Protein 6CKA (pdb70)

Foldseek 3Di:
DADVVLVVCVVVPQDDDFKFKFWDDPNATDDTAGPPRDDDPVTDIDIGTSVVNCRNCVPDDDDDDD/DADVVLVVCVVVPQQDDQKWKFWDDPNHTDDTAGPPGDDDPPTDIDIGGSVVVCVRCVVPDDDDDD

Structure (mmCIF, N/CA/C/O backbone):
data_6CKA
#
_entry.id   6CKA
#
_cell.length_a   26.689
_cell.length_b   56.816
_cell.length_c   88.372
_cell.angle_alpha   90.00
_cell.angle_beta   90.00
_cell.angle_gamma   90.00
#
_symmetry.space_group_name_H-M   'P 2 21 21'
#
loop_
_entity.id
_entity.type
_entity.pdbx_description
1 polymer 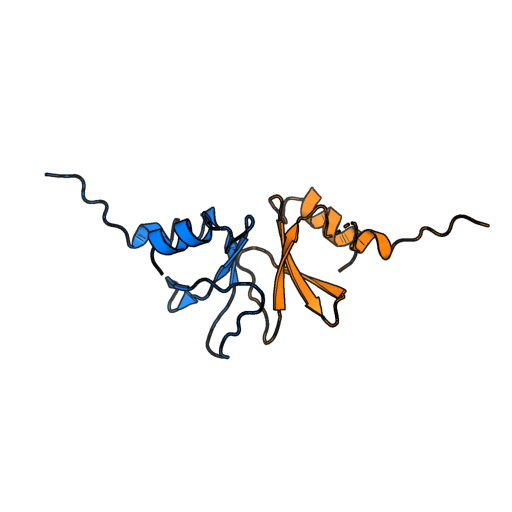Paratox
2 water water
#
loop_
_atom_site.group_PDB
_atom_site.id
_atom_site.type_symbol
_atom_site.label_atom_id
_atom_site.label_alt_id
_atom_site.label_comp_id
_atom_site.label_asym_id
_atom_site.label_entity_id
_atom_site.label_seq_id
_atom_site.pdbx_PDB_ins_code
_atom_site.Cartn_x
_atom_site.Cartn_y
_atom_site.Cartn_z
_atom_site.occupancy
_atom_site.B_iso_or_equiv
_atom_site.auth_seq_id
_atom_site.auth_comp_id
_atom_site.auth_asym_id
_atom_site.auth_atom_id
_atom_site.pdbx_PDB_model_num
ATOM 20 N N . LEU A 1 2 ? 5.344 5.618 11.771 1.00 20.4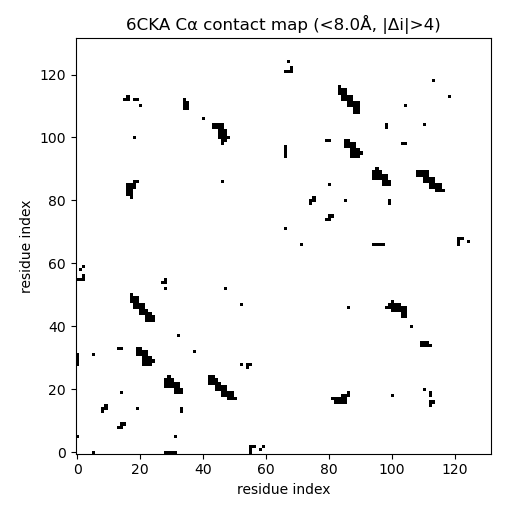7 2 LEU A N 1
ATOM 21 C CA . LEU A 1 2 ? 4.472 6.764 11.986 1.00 17.22 2 LEU A CA 1
ATOM 22 C C . LEU A 1 2 ? 4.785 7.855 10.975 1.00 16.29 2 LEU A C 1
ATOM 23 O O . LEU A 1 2 ? 5.952 8.082 10.644 1.00 19.93 2 LEU A O 1
ATOM 39 N N . TYR A 1 3 ? 3.739 8.511 10.457 1.00 13.77 3 TYR A N 1
ATOM 40 C CA . TYR A 1 3 ? 3.919 9.646 9.552 1.00 14.53 3 TYR A CA 1
ATOM 41 C C . TYR A 1 3 ? 3.410 10.943 10.186 1.00 10.53 3 TYR A C 1
ATOM 42 O O . TYR A 1 3 ? 2.642 10.945 11.150 1.00 12.51 3 TYR A O 1
ATOM 60 N N . ILE A 1 4 ? 3.865 12.055 9.596 1.00 13.68 4 ILE A N 1
ATOM 61 C CA . ILE A 1 4 ? 3.662 13.360 10.204 1.00 10.60 4 ILE A CA 1
ATOM 62 C C . ILE A 1 4 ? 2.184 13.722 10.271 1.00 15.20 4 ILE A C 1
ATOM 63 O O . ILE A 1 4 ? 1.747 14.379 11.216 1.00 16.40 4 ILE A O 1
ATOM 79 N N . ASP A 1 5 ? 1.393 13.334 9.275 1.00 18.37 5 ASP A N 1
ATOM 80 C CA . ASP A 1 5 ? -0.019 13.727 9.285 1.00 17.07 5 ASP A CA 1
ATOM 81 C C . ASP A 1 5 ? -0.736 13.211 10.520 1.00 17.41 5 ASP A C 1
ATOM 82 O O . ASP A 1 5 ? -1.489 13.947 11.162 1.00 14.70 5 ASP A O 1
ATOM 91 N N . GLU A 1 6 ? -0.516 11.947 10.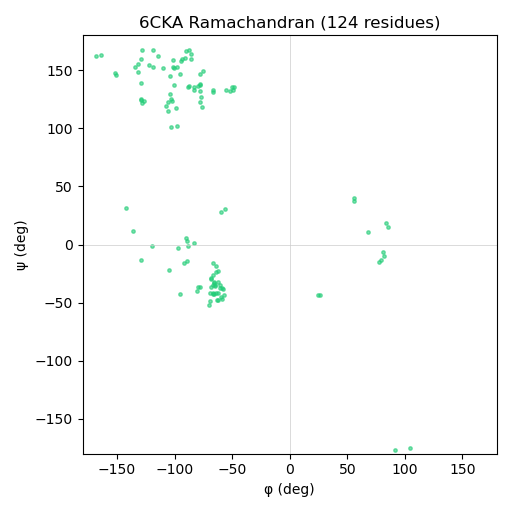870 1.00 13.28 6 GLU A N 1
ATOM 92 C CA . GLU A 1 6 ? -1.201 11.398 12.032 1.00 11.59 6 GLU A CA 1
ATOM 93 C C . GLU A 1 6 ? -0.720 12.067 13.306 1.00 14.41 6 GLU A C 1
ATOM 94 O O . GLU A 1 6 ? -1.500 12.344 14.223 1.00 13.05 6 GLU A O 1
ATOM 106 N N . PHE A 1 7 ? 0.579 12.292 13.403 1.00 11.23 7 PHE A N 1
ATOM 107 C CA . PHE A 1 7 ? 1.117 12.910 14.594 1.00 11.34 7 PHE A CA 1
ATOM 108 C C . PHE A 1 7 ? 0.555 14.321 14.785 1.00 12.15 7 PHE A C 1
ATOM 109 O O . PHE A 1 7 ? 0.133 14.696 15.889 1.00 11.40 7 PHE A O 1
ATOM 126 N N . LYS A 1 8 ? 0.570 15.129 13.722 1.00 11.09 8 LYS A N 1
ATOM 127 C CA . LYS A 1 8 ? 0.039 16.488 13.824 1.00 13.40 8 LYS A CA 1
ATOM 128 C C . LYS A 1 8 ? -1.433 16.463 14.202 1.00 13.10 8 LYS A C 1
ATOM 129 O O . LYS A 1 8 ? -1.898 17.319 14.969 1.00 14.04 8 LYS A O 1
ATOM 148 N N . GLU A 1 9 ? -2.189 15.500 13.677 1.00 13.50 9 GLU A N 1
ATOM 149 C CA . GLU A 1 9 ? -3.612 15.447 13.997 1.00 16.37 9 GLU A CA 1
ATOM 150 C C . GLU A 1 9 ? -3.834 15.077 15.458 1.00 15.11 9 GLU A C 1
ATOM 151 O O . GLU A 1 9 ? -4.763 15.583 16.102 1.00 14.87 9 GLU A O 1
ATOM 163 N N . ALA A 1 10 ? -3.004 14.191 16.001 1.00 10.98 10 ALA A N 1
ATOM 164 C CA . ALA A 1 10 ? -3.118 13.820 17.417 1.00 13.92 10 ALA A CA 1
ATOM 165 C C . ALA A 1 10 ? -2.806 14.992 18.342 1.00 12.92 10 ALA A C 1
ATOM 166 O O . ALA A 1 10 ? -3.367 15.081 19.445 1.00 12.67 10 ALA A O 1
ATOM 173 N N . ILE A 1 11 ? -1.899 15.878 17.926 1.00 11.66 11 ILE A N 1
ATOM 174 C CA . ILE A 1 11 ? -1.671 17.126 18.648 1.00 12.05 11 ILE A CA 1
ATOM 175 C C . ILE A 1 11 ? -2.879 18.051 18.506 1.00 13.17 11 ILE A C 1
ATOM 176 O O . ILE A 1 11 ? -3.389 18.586 19.498 1.00 12.55 11 ILE A O 1
ATOM 192 N N . ASP A 1 12 ? -3.366 18.243 17.269 1.00 13.12 12 ASP A N 1
ATOM 193 C CA A ASP A 1 12 ? -4.458 19.184 17.049 0.46 14.32 12 ASP A CA 1
ATOM 194 C CA B ASP A 1 12 ? -4.457 19.188 17.049 0.54 14.40 12 ASP A CA 1
ATOM 195 C C . ASP A 1 12 ? -5.709 18.768 17.807 1.00 13.92 12 ASP A C 1
ATOM 196 O O . ASP A 1 12 ? -6.439 19.617 18.318 1.00 15.71 12 ASP A O 1
ATOM 211 N N . LYS A 1 13 ? -5.978 17.468 17.897 1.00 13.14 13 LYS A N 1
ATOM 212 C CA . LYS A 1 13 ? -7.208 17.003 18.543 1.00 13.73 13 LYS A CA 1
ATOM 213 C C . LYS A 1 13 ? -7.023 16.753 20.037 1.00 12.44 13 LYS A C 1
ATOM 214 O O . LYS A 1 13 ? -7.958 16.294 20.703 1.00 14.77 13 LYS A O 1
ATOM 233 N N . GLY A 1 14 ? -5.858 17.083 20.577 1.00 12.70 14 GLY A N 1
ATOM 234 C CA . GLY A 1 14 ? -5.674 17.072 22.011 1.00 18.88 14 GLY A CA 1
ATOM 235 C C . GLY A 1 14 ? -5.337 15.732 22.607 1.00 14.70 14 GLY A C 1
ATOM 236 O O . GLY A 1 14 ? -5.531 15.550 23.811 1.00 18.93 14 GLY A O 1
ATOM 240 N N . TYR A 1 15 ? -4.869 14.768 21.810 1.00 12.88 15 TYR A N 1
ATOM 241 C CA . TYR A 1 15 ? -4.426 13.500 22.398 1.00 13.13 15 TYR A CA 1
ATOM 242 C C . TYR A 1 15 ? -3.018 13.618 22.974 1.00 13.10 15 TYR A C 1
ATOM 243 O O . TYR A 1 15 ? -2.725 13.059 24.042 1.00 14.28 15 TYR A O 1
ATOM 261 N N . ILE A 1 16 ? -2.158 14.336 22.256 1.00 12.04 16 ILE A N 1
ATOM 262 C CA . ILE A 1 16 ? -0.783 14.607 22.624 1.00 13.70 16 ILE A CA 1
ATOM 263 C C . ILE A 1 16 ? -0.773 16.039 23.139 1.00 15.84 16 ILE A C 1
ATOM 264 O O . ILE A 1 16 ? -0.767 16.995 22.345 1.00 17.53 16 ILE A O 1
ATOM 280 N N . LEU A 1 17 ? -0.765 16.184 24.457 1.00 15.92 17 LEU A N 1
ATOM 281 C CA . LEU A 1 17 ? -0.796 17.471 25.122 1.00 18.87 17 LEU A CA 1
ATOM 282 C C . LEU A 1 17 ? 0.620 17.798 25.563 1.00 20.63 17 LEU A C 1
ATOM 283 O O . LEU A 1 17 ? 1.380 16.904 25.938 1.00 30.10 17 LEU A O 1
ATOM 299 N N . GLY A 1 18 ? 1.034 19.026 25.378 1.00 29.59 18 GLY A N 1
ATOM 300 C CA . GLY A 1 18 ? 2.309 19.395 25.963 1.00 28.23 18 GLY A CA 1
ATOM 301 C C . GLY A 1 18 ? 3.495 19.199 25.042 1.00 19.67 18 GLY A C 1
ATOM 302 O O . GLY A 1 18 ? 3.390 18.795 23.880 1.00 22.40 18 GLY A O 1
ATOM 306 N N . ASP A 1 19 ? 4.666 19.475 25.621 1.00 16.96 19 ASP A N 1
ATOM 307 C CA . ASP A 1 19 ? 5.890 19.637 24.850 1.00 15.89 19 ASP A CA 1
ATOM 308 C C . ASP A 1 19 ? 6.696 18.365 24.685 1.00 14.70 19 ASP A C 1
ATOM 309 O O . ASP A 1 19 ? 7.563 18.325 23.801 1.00 15.49 19 ASP A O 1
ATOM 318 N N . THR A 1 20 ? 6.433 17.328 25.480 1.00 12.46 20 THR A N 1
ATOM 319 C CA . THR A 1 20 ? 7.120 16.059 25.313 1.00 10.55 20 THR A CA 1
ATOM 320 C C . THR A 1 20 ? 6.064 14.948 25.250 1.00 12.81 20 THR A C 1
ATOM 321 O O . THR A 1 20 ? 4.916 15.102 25.711 1.00 13.12 20 THR A O 1
ATOM 332 N N . VAL A 1 21 ? 6.465 13.812 24.686 1.00 10.33 21 VAL A N 1
ATOM 333 C CA . VAL A 1 21 ? 5.566 12.709 24.367 1.00 11.04 21 VAL A CA 1
ATOM 334 C C . VAL A 1 21 ? 6.364 11.413 24.427 1.00 10.69 21 VAL A C 1
ATOM 335 O O . VAL A 1 21 ? 7.558 11.386 24.103 1.00 10.49 21 VAL A O 1
ATOM 348 N N . ALA A 1 22 ? 5.695 10.320 24.833 1.00 9.70 22 ALA A N 1
ATOM 349 C CA . ALA A 1 22 ? 6.303 8.988 24.775 1.00 8.51 22 ALA A CA 1
ATOM 350 C C . ALA A 1 22 ? 6.237 8.417 23.360 1.00 10.76 22 ALA A C 1
ATOM 351 O O . ALA A 1 22 ? 5.225 8.555 22.649 1.00 11.50 22 ALA A O 1
ATOM 358 N N . ILE A 1 23 ? 7.351 7.819 22.944 1.00 10.36 23 ILE A N 1
ATOM 359 C CA . ILE A 1 23 ? 7.574 7.329 21.590 1.00 11.75 23 ILE A CA 1
ATOM 360 C C . ILE A 1 23 ? 8.150 5.922 21.646 1.00 12.29 23 ILE A C 1
ATOM 361 O O . ILE A 1 23 ? 8.953 5.603 22.517 1.00 12.61 23 ILE A O 1
ATOM 377 N N A VAL A 1 24 ? 7.786 5.079 20.679 0.52 10.18 24 VAL A N 1
ATOM 378 N N B VAL A 1 24 ? 7.798 5.104 20.660 0.48 11.28 24 VAL A N 1
ATOM 379 C CA A VAL A 1 24 ? 8.489 3.814 20.450 0.52 13.31 24 VAL A CA 1
ATOM 380 C CA B VAL A 1 24 ? 8.484 3.838 20.430 0.48 13.03 24 VAL A CA 1
ATOM 381 C C A VAL A 1 24 ? 9.246 3.886 19.131 0.52 11.97 24 VAL A C 1
ATOM 382 C C B VAL A 1 24 ? 9.259 3.923 19.125 0.48 11.93 24 VAL A C 1
ATOM 383 O O A VAL A 1 24 ? 8.670 4.236 18.091 0.52 13.11 24 VAL A O 1
ATOM 384 O O B VAL A 1 24 ? 8.710 4.328 18.090 0.48 13.83 24 VAL A O 1
ATOM 409 N N . ARG A 1 25 ? 10.533 3.530 19.176 1.00 13.12 25 ARG A N 1
ATOM 410 C CA . ARG A 1 25 ? 11.401 3.456 18.003 1.00 17.51 25 ARG A CA 1
ATOM 411 C C . ARG A 1 25 ? 11.779 2.012 17.714 1.00 20.23 25 ARG A C 1
ATOM 412 O O . ARG A 1 25 ? 11.940 1.195 18.630 1.00 18.78 25 ARG A O 1
ATOM 433 N N . LYS A 1 26 ? 11.940 1.714 16.422 1.00 18.08 26 LYS A N 1
ATOM 434 C CA . LYS A 1 26 ? 12.481 0.446 15.938 1.00 19.56 26 LYS A CA 1
ATOM 435 C C . LYS A 1 26 ? 13.577 0.799 14.952 1.00 24.17 26 LYS A C 1
ATOM 436 O O . LYS A 1 26 ? 13.319 1.546 14.004 1.00 25.33 26 LYS A O 1
ATOM 455 N N . ASN A 1 27 ? 14.791 0.291 15.177 1.00 23.69 27 ASN A N 1
ATOM 456 C CA 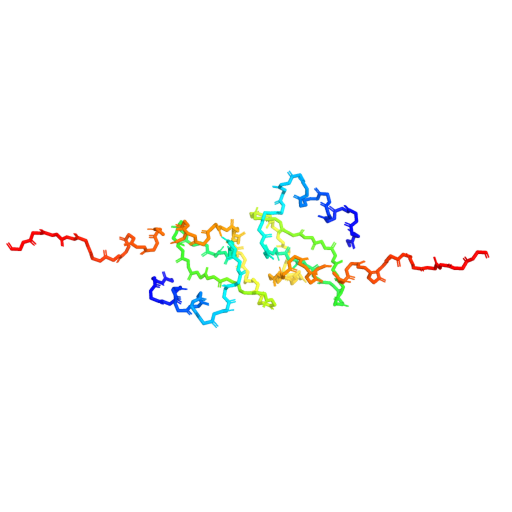. ASN A 1 27 ? 15.917 0.583 14.286 1.00 30.77 27 ASN A CA 1
ATOM 457 C C . ASN A 1 27 ? 16.125 2.096 14.150 1.00 32.04 27 ASN A C 1
ATOM 458 O O . ASN A 1 27 ? 16.464 2.606 13.080 1.00 33.85 27 ASN A O 1
ATOM 469 N N . GLY A 1 28 ? 15.930 2.821 15.255 1.00 36.07 28 GLY A N 1
ATOM 470 C CA . GLY A 1 28 ? 16.104 4.259 15.267 1.00 45.75 28 GLY A CA 1
ATOM 471 C C . GLY A 1 28 ? 14.953 5.060 14.696 1.00 40.06 28 GLY A C 1
ATOM 472 O O . GLY A 1 28 ? 14.901 6.278 14.920 1.00 44.56 28 GLY A O 1
ATOM 476 N N . LYS A 1 29 ? 14.017 4.425 13.989 1.00 25.00 29 LYS A N 1
ATOM 477 C CA . LYS A 1 29 ? 12.893 5.111 13.367 1.00 27.97 29 LYS A CA 1
ATOM 478 C C . LYS A 1 29 ? 11.659 5.072 14.264 1.00 20.34 29 LYS A C 1
ATOM 479 O O . LYS A 1 29 ? 11.421 4.100 14.987 1.00 19.59 29 LYS A O 1
ATOM 498 N N . ILE A 1 30 ? 10.854 6.129 14.203 1.00 15.14 30 ILE A N 1
ATOM 499 C CA . ILE A 1 30 ? 9.661 6.224 15.037 1.00 12.50 30 ILE A CA 1
ATOM 500 C C . ILE A 1 30 ? 8.543 5.361 14.465 1.00 15.94 30 ILE A C 1
ATOM 501 O O . ILE A 1 30 ? 8.112 5.561 13.321 1.00 17.69 30 ILE A O 1
ATOM 517 N N . PHE A 1 31 ? 8.034 4.430 15.264 1.00 13.47 31 PHE A N 1
ATOM 518 C CA . PHE A 1 31 ? 6.962 3.558 14.817 1.00 14.70 31 PHE A CA 1
ATOM 519 C C . PHE A 1 31 ? 5.596 3.900 15.403 1.00 14.79 31 PHE A C 1
ATOM 520 O O . PHE A 1 31 ? 4.581 3.546 14.791 1.00 16.52 31 PHE A O 1
ATOM 537 N N . ASP A 1 32 ? 5.535 4.598 16.533 1.00 12.38 32 ASP A N 1
ATOM 538 C CA . ASP A 1 32 ? 4.256 5.041 17.074 1.00 10.13 32 ASP A CA 1
ATOM 539 C C . ASP A 1 32 ? 4.555 6.036 18.173 1.00 10.21 32 ASP A C 1
ATOM 540 O O . ASP A 1 32 ? 5.667 6.071 18.733 1.00 11.94 32 ASP A O 1
ATOM 549 N N . TYR A 1 33 ? 3.534 6.811 18.517 1.00 10.60 33 TYR A N 1
ATOM 550 C CA . TYR A 1 33 ? 3.496 7.491 19.795 1.00 9.63 33 TYR A CA 1
ATOM 551 C C . TYR A 1 33 ? 2.717 6.610 20.768 1.00 9.85 33 TYR A C 1
ATOM 552 O O . TYR A 1 33 ? 1.980 5.707 20.373 1.00 11.50 33 TYR A O 1
ATOM 570 N N . VAL A 1 34 ? 2.964 6.831 22.050 1.00 10.45 34 VAL A N 1
ATOM 571 C CA . VAL A 1 34 ? 2.332 6.077 23.130 1.00 10.51 34 VAL A CA 1
ATOM 572 C C . VAL A 1 34 ? 1.717 7.086 24.081 1.00 9.44 34 VAL A C 1
ATOM 573 O O . VAL A 1 34 ? 2.413 7.976 24.576 1.00 12.46 34 VAL A O 1
ATOM 586 N N . LEU A 1 35 ? 0.404 6.959 24.326 1.00 10.38 35 LEU A N 1
ATOM 587 C CA . LEU A 1 35 ? -0.272 7.920 25.165 1.00 10.56 35 LEU A CA 1
ATOM 588 C C . LEU A 1 35 ? -0.242 7.457 26.609 1.00 11.79 35 LEU A C 1
ATOM 589 O O . LEU A 1 35 ? -0.010 6.267 26.885 1.00 12.19 35 LEU A O 1
ATOM 605 N N . PRO A 1 36 ? -0.449 8.368 27.550 1.00 11.39 36 PRO A N 1
ATOM 606 C CA . PRO A 1 36 ? -0.516 7.970 28.957 1.00 12.21 36 PRO A CA 1
ATOM 607 C C . PRO A 1 36 ? -1.469 6.797 29.159 1.00 14.48 36 PRO A C 1
ATOM 608 O O . PRO A 1 36 ? -2.590 6.767 28.620 1.00 15.52 36 PRO A O 1
ATOM 619 N N . HIS A 1 37 ? -0.994 5.809 29.918 1.00 14.72 37 HIS A N 1
ATOM 620 C CA . HIS A 1 37 ? -1.713 4.604 30.336 1.00 14.05 37 HIS A CA 1
ATOM 621 C C . HIS A 1 37 ? -1.748 3.526 29.255 1.00 17.58 37 HIS A C 1
ATOM 622 O O . HIS A 1 37 ? -2.240 2.425 29.533 1.00 17.00 37 HIS A O 1
ATOM 636 N N . GLU A 1 38 ? -1.268 3.789 28.038 1.00 12.51 38 GLU A N 1
ATOM 637 C CA . GLU A 1 38 ? -1.221 2.734 27.035 1.00 12.79 38 GLU A CA 1
ATOM 638 C C . GLU A 1 38 ? -0.067 1.782 27.337 1.00 17.83 38 GLU A C 1
ATOM 639 O O . GLU A 1 38 ? 0.961 2.162 27.909 1.00 15.90 38 GLU A O 1
ATOM 651 N N . LYS A 1 39 ? -0.249 0.527 26.960 1.00 17.40 39 LYS A N 1
ATOM 652 C CA . LYS A 1 39 ? 0.686 -0.525 27.328 1.00 20.19 39 LYS A CA 1
ATOM 653 C C . LYS A 1 39 ? 1.611 -0.852 26.167 1.00 16.16 39 LYS A C 1
ATOM 654 O O . LYS A 1 39 ? 1.271 -0.659 25.000 1.00 16.00 39 LYS A O 1
ATOM 673 N N . VAL A 1 40 ? 2.810 -1.329 26.513 1.00 16.55 40 VAL A N 1
ATOM 674 C CA . VAL A 1 40 ? 3.824 -1.758 25.559 1.00 16.68 40 VAL A CA 1
ATOM 675 C C . VAL A 1 40 ? 4.360 -3.125 25.972 1.00 16.55 40 VAL A C 1
ATOM 676 O O . VAL A 1 40 ? 4.327 -3.533 27.142 1.00 19.57 40 VAL A O 1
ATOM 689 N N . ARG A 1 41 ? 4.870 -3.830 24.975 1.00 14.85 41 ARG A N 1
ATOM 690 C CA . ARG A 1 41 ? 5.480 -5.136 25.158 1.00 16.55 41 ARG A CA 1
ATOM 691 C C . ARG A 1 41 ? 6.949 -4.970 25.530 1.00 15.27 41 ARG A C 1
ATOM 692 O O . ARG A 1 41 ? 7.530 -3.892 25.397 1.00 17.74 41 ARG A O 1
ATOM 713 N N . ASP A 1 42 ? 7.537 -6.059 26.048 1.00 16.45 42 ASP A N 1
ATOM 714 C CA . ASP A 1 42 ? 8.901 -6.027 26.590 1.00 17.58 42 ASP A CA 1
ATOM 715 C C . ASP A 1 42 ? 9.935 -5.618 25.543 1.00 17.82 42 ASP A C 1
ATOM 716 O O . ASP A 1 42 ? 10.934 -4.964 25.880 1.00 21.76 42 ASP A O 1
ATOM 725 N N . ASP A 1 43 ? 9.747 -6.007 24.284 1.00 19.88 43 ASP A N 1
ATOM 726 C CA . ASP A 1 43 ? 10.756 -5.695 23.276 1.00 19.30 43 ASP A CA 1
ATOM 727 C C . ASP A 1 43 ? 10.614 -4.292 22.711 1.00 21.44 43 ASP A C 1
ATOM 728 O O . ASP A 1 43 ? 11.431 -3.889 21.870 1.00 25.40 43 ASP A O 1
ATOM 737 N N . GLU A 1 44 ? 9.653 -3.524 23.196 1.00 17.25 44 GLU A N 1
ATOM 738 C CA . GLU A 1 44 ? 9.472 -2.148 22.786 1.00 17.45 44 GLU A CA 1
ATOM 739 C C . GLU A 1 44 ? 10.331 -1.263 23.673 1.00 23.05 44 GLU A C 1
ATOM 740 O O . GLU A 1 44 ? 10.420 -1.469 24.888 1.00 28.10 44 GLU A O 1
ATOM 752 N N . VAL A 1 45 ? 11.001 -0.313 23.059 1.00 17.87 45 VAL A N 1
ATOM 753 C CA . VAL A 1 45 ? 11.769 0.677 23.799 1.00 20.41 45 VAL A CA 1
ATOM 754 C C . VAL A 1 45 ? 10.999 1.990 23.750 1.00 16.29 45 VAL A C 1
ATOM 755 O O . VAL A 1 45 ? 10.861 2.607 22.681 1.00 15.28 45 VAL A O 1
ATOM 768 N N . VAL A 1 46 ? 10.540 2.446 24.909 1.00 17.01 46 VAL A N 1
ATOM 769 C CA . VAL A 1 46 ? 9.767 3.671 25.024 1.00 12.68 46 VAL A CA 1
ATOM 770 C C . VAL A 1 46 ? 10.672 4.755 25.564 1.00 11.94 46 VAL A C 1
ATOM 771 O O . VAL A 1 46 ? 11.328 4.558 26.599 1.00 12.03 46 VAL A O 1
ATOM 784 N N . THR A 1 47 ? 10.767 5.879 24.846 1.00 10.94 47 THR A N 1
ATOM 785 C CA . THR A 1 47 ? 11.501 7.059 25.302 1.00 10.87 47 THR A CA 1
ATOM 786 C C . THR A 1 47 ? 10.557 8.252 25.345 1.00 11.14 47 THR A C 1
ATOM 787 O O . THR A 1 47 ? 9.584 8.332 24.597 1.00 13.60 47 THR A O 1
ATOM 798 N N . VAL A 1 48 ? 10.865 9.215 26.181 1.00 10.65 48 VAL A N 1
ATOM 799 C CA . VAL A 1 48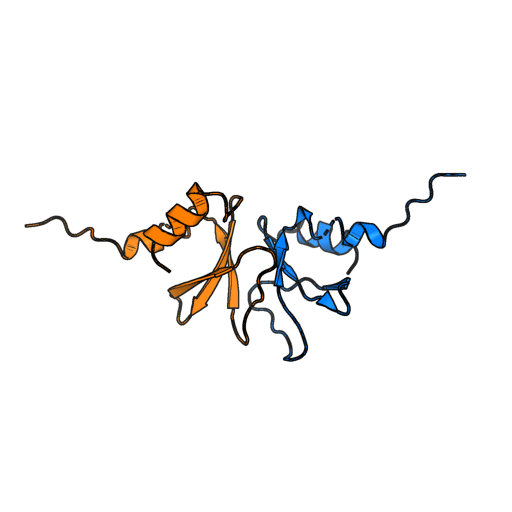 ? 10.198 10.508 26.130 1.00 9.99 48 VAL A CA 1
ATOM 800 C C . VAL A 1 48 ? 10.981 11.383 25.148 1.00 10.66 48 VAL A C 1
ATOM 801 O O . VAL A 1 48 ? 12.209 11.290 25.066 1.00 12.88 48 VAL A O 1
ATOM 814 N N . GLU A 1 49 ? 10.259 12.099 24.282 1.00 10.42 49 GLU A N 1
ATOM 815 C CA . GLU A 1 49 ? 10.863 12.926 23.244 1.00 11.01 49 GLU A CA 1
ATOM 816 C C . GLU A 1 49 ? 10.195 14.300 23.170 1.00 12.21 49 GLU A C 1
ATOM 817 O O . GLU A 1 49 ? 8.996 14.434 23.449 1.00 12.17 49 GLU A O 1
ATOM 829 N N . ARG A 1 50 ? 10.948 15.304 22.716 1.00 9.47 50 ARG A N 1
ATOM 830 C CA . ARG A 1 50 ? 10.372 16.602 22.376 1.00 9.29 50 ARG A CA 1
ATOM 831 C C . ARG A 1 50 ? 9.445 16.458 21.168 1.00 13.11 50 ARG A C 1
ATOM 832 O O . ARG A 1 50 ? 9.832 15.876 20.154 1.00 11.80 50 ARG A O 1
ATOM 853 N N . VAL A 1 51 ? 8.245 17.047 21.254 1.00 11.27 51 VAL A N 1
ATOM 854 C CA . VAL A 1 51 ? 7.300 17.003 20.136 1.00 12.92 51 VAL A CA 1
ATOM 855 C C . VAL A 1 51 ? 7.914 17.627 18.899 1.00 16.00 51 VAL A C 1
ATOM 856 O O . VAL A 1 51 ? 7.772 17.087 17.803 1.00 14.26 51 VAL A O 1
ATOM 869 N N . GLU A 1 52 ? 8.691 18.705 19.061 1.00 17.29 52 GLU A N 1
ATOM 870 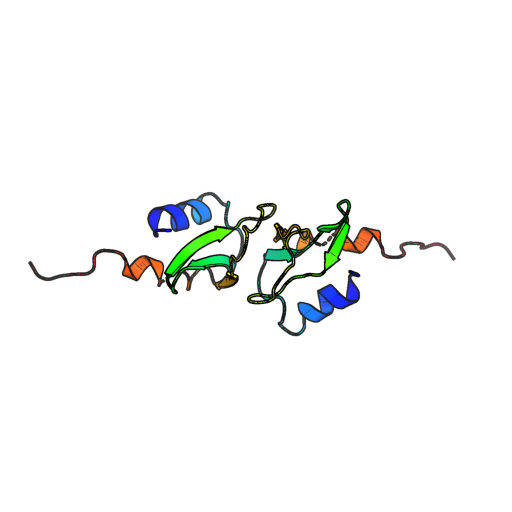C CA . GLU A 1 52 ? 9.327 19.329 17.900 1.00 17.35 52 GLU A CA 1
ATOM 871 C C . GLU A 1 52 ? 10.377 18.415 17.275 1.00 17.69 52 GLU A C 1
ATOM 872 O O . GLU A 1 52 ? 10.571 18.435 16.053 1.00 20.46 52 GLU A O 1
ATOM 884 N N . GLU A 1 53 ? 11.093 17.629 18.101 1.00 17.92 53 GLU A N 1
ATOM 885 C CA . GLU A 1 53 ? 12.104 16.730 17.543 1.00 14.84 53 GLU A CA 1
ATOM 886 C C . GLU A 1 53 ? 11.444 15.609 16.755 1.00 14.76 53 GLU A C 1
ATOM 887 O O . GLU A 1 53 ? 11.921 15.220 15.679 1.00 17.32 53 GLU A O 1
ATOM 899 N N . VAL A 1 54 ? 10.351 15.067 17.288 1.00 12.65 54 VAL A N 1
ATOM 900 C CA . VAL A 1 54 ? 9.591 14.063 16.551 1.00 13.50 54 VAL A CA 1
ATOM 901 C C . VAL A 1 54 ? 9.158 14.600 15.190 1.00 14.56 54 VAL A C 1
ATOM 902 O O . VAL A 1 54 ? 9.242 13.891 14.192 1.00 15.50 54 VAL A O 1
ATOM 949 N N . VAL A 1 56 ? 10.576 16.739 13.275 1.00 18.02 56 VAL A N 1
ATOM 950 C CA . VAL A 1 56 ? 11.714 16.757 12.353 1.00 18.14 56 VAL A CA 1
ATOM 951 C C . VAL A 1 56 ? 12.011 15.354 11.842 1.00 19.77 56 VAL A C 1
ATOM 952 O O . VAL A 1 56 ? 12.255 15.154 10.644 1.00 22.25 56 VAL A O 1
ATOM 966 N N . GLU A 1 57 ? 11.979 14.357 12.734 1.00 16.40 57 GLU A N 1
ATOM 967 C CA . GLU A 1 57 ? 12.257 12.983 12.334 1.00 18.47 57 GLU A CA 1
ATOM 968 C C . GLU A 1 57 ? 11.213 12.475 11.355 1.00 16.25 57 GLU A C 1
ATOM 969 O O . GLU A 1 57 ? 11.546 11.798 10.371 1.00 18.48 57 GLU A O 1
ATOM 981 N N . LEU A 1 58 ? 9.950 12.791 11.599 1.00 14.71 58 LEU A N 1
ATOM 982 C CA . LEU A 1 58 ? 8.902 12.351 10.682 1.00 12.90 58 LEU A CA 1
ATOM 983 C C . LEU A 1 58 ? 9.025 13.025 9.325 1.00 15.26 58 LEU A C 1
ATOM 984 O O . LEU A 1 58 ? 8.599 12.447 8.326 1.00 16.88 58 LEU A O 1
ATOM 1000 N N . ASP A 1 59 ? 9.613 14.226 9.254 1.00 16.79 59 ASP A N 1
ATOM 1001 C CA . ASP A 1 59 ? 9.818 14.876 7.961 1.00 17.44 59 ASP A CA 1
ATOM 1002 C C . ASP A 1 59 ? 10.739 14.087 7.040 1.00 19.75 59 ASP A C 1
ATOM 1003 O O . ASP A 1 59 ? 10.637 14.219 5.805 1.00 19.76 59 ASP A O 1
ATOM 1012 N N . LYS A 1 60 ? 11.591 13.227 7.597 1.00 20.23 60 LYS A N 1
ATOM 1013 C CA . LYS A 1 60 ? 12.488 12.423 6.773 1.00 18.48 60 LYS A CA 1
ATOM 1014 C C . LYS A 1 60 ? 11.715 11.460 5.881 1.00 21.61 60 LYS A C 1
ATOM 1015 O O . LYS A 1 60 ? 12.274 10.953 4.904 1.00 19.57 60 LYS A O 1
ATOM 1034 N N . LEU A 1 61 ? 10.451 11.176 6.194 1.00 16.14 61 LEU A N 1
ATOM 1035 C CA . LEU A 1 61 ? 9.648 10.282 5.366 1.00 15.63 61 LEU A CA 1
ATOM 1036 C C . LEU A 1 61 ? 8.752 11.017 4.388 1.00 17.63 61 LEU A C 1
ATOM 1037 O O . LEU A 1 61 ? 8.074 10.367 3.583 1.00 21.38 61 LEU A O 1
ATOM 1053 N N . GLU A 1 62 ? 8.737 12.340 4.416 1.00 16.66 62 GLU A N 1
ATOM 1054 C CA . GLU A 1 62 ? 7.902 13.103 3.494 1.00 15.44 62 GLU A CA 1
ATOM 1055 C C . GLU A 1 62 ? 8.581 13.347 2.155 1.00 18.72 62 GLU A C 1
ATOM 1056 O O . GLU A 1 62 ? 9.807 13.278 2.019 1.00 17.52 62 GLU A O 1
ATOM 1068 N N . HIS A 1 63 ? 7.758 13.643 1.150 1.00 16.31 63 HIS A N 1
ATOM 1069 C CA . HIS A 1 63 ? 8.273 13.974 -0.164 1.00 15.73 63 HIS A CA 1
ATOM 1070 C C . HIS A 1 63 ? 8.655 15.441 -0.189 1.00 17.90 63 HIS A C 1
ATOM 1071 O O . HIS A 1 63 ? 7.882 16.304 0.252 1.00 23.16 63 HIS A O 1
ATOM 1085 N N . HIS A 1 64 ? 9.836 15.729 -0.713 1.00 14.21 64 HIS A N 1
ATOM 1086 C CA . HIS A 1 64 ? 10.305 17.097 -0.856 1.00 14.80 64 HIS A CA 1
ATOM 1087 C C . HIS A 1 64 ? 10.579 17.507 -2.296 1.00 14.69 64 HIS A C 1
ATOM 1088 O O . HIS A 1 64 ? 10.958 18.661 -2.529 1.00 19.30 64 HIS A O 1
ATOM 1102 N N . HIS A 1 65 ? 10.397 16.611 -3.265 1.00 14.85 65 HIS A N 1
ATOM 1103 C CA . HIS A 1 65 ? 10.657 16.949 -4.655 1.00 12.74 65 HIS A CA 1
ATOM 1104 C C . HIS A 1 65 ? 9.914 18.227 -5.019 1.00 13.62 65 HIS A C 1
ATOM 1105 O O . HIS A 1 65 ? 8.730 18.381 -4.697 1.00 19.82 65 HIS A O 1
ATOM 1119 N N . HIS A 1 66 ? 10.626 19.149 -5.657 1.00 15.64 66 HIS A N 1
ATOM 1120 C CA . HIS A 1 66 ? 10.125 20.491 -5.890 1.00 21.91 66 HIS A CA 1
ATOM 1121 C C . HIS A 1 66 ? 10.406 20.965 -7.312 1.00 22.05 66 HIS A C 1
ATOM 1122 O O . HIS A 1 66 ? 10.206 22.146 -7.611 1.00 34.49 66 HIS A O 1
ATOM 1136 N N . HIS A 1 67 ? 10.823 20.078 -8.200 1.00 13.45 67 HIS A N 1
ATOM 1137 C CA . HIS A 1 67 ? 10.924 20.410 -9.605 1.00 11.88 67 HIS A CA 1
ATOM 1138 C C . HIS A 1 67 ? 9.718 19.850 -10.348 1.00 14.05 67 HIS A C 1
ATOM 1139 O O . HIS A 1 67 ? 9.077 18.898 -9.890 1.00 18.20 67 HIS A O 1
ATOM 1153 N N . HIS A 1 68 ? 9.366 20.512 -11.431 1.00 15.07 68 HIS A N 1
ATOM 1154 C CA . HIS A 1 68 ? 8.248 20.096 -12.256 1.00 19.79 68 HIS A CA 1
ATOM 1155 C C . HIS A 1 68 ? 8.404 20.641 -13.677 1.00 21.16 68 HIS A C 1
ATOM 1156 O O . HIS A 1 68 ? 9.282 21.464 -13.976 1.00 18.28 68 HIS A O 1
ATOM 1190 N N . LEU B 1 2 ? 10.190 12.149 44.281 1.00 19.32 2 LEU B N 1
ATOM 1191 C CA . LEU B 1 2 ? 10.512 13.484 43.787 1.00 17.30 2 LEU B CA 1
ATOM 1192 C C . LEU B 1 2 ? 9.990 14.519 44.778 1.00 16.20 2 LEU B C 1
ATOM 1193 O O . LEU B 1 2 ? 8.814 14.487 45.169 1.00 18.20 2 LEU B O 1
ATOM 1209 N N . TYR B 1 3 ? 10.849 15.450 45.165 1.00 15.92 3 TYR B N 1
ATOM 1210 C CA . TYR B 1 3 ? 10.445 16.528 46.047 1.00 15.48 3 TYR B CA 1
ATOM 1211 C C . TYR B 1 3 ? 10.628 17.865 45.348 1.00 16.03 3 TYR B C 1
ATOM 1212 O O . TYR B 1 3 ? 11.260 17.978 44.287 1.00 13.68 3 TYR B O 1
ATOM 1230 N N . ILE B 1 4 ? 10.045 18.896 45.959 1.00 15.39 4 ILE B N 1
ATOM 1231 C CA . ILE B 1 4 ? 9.960 20.195 45.298 1.00 13.80 4 ILE B CA 1
ATOM 1232 C C . ILE B 1 4 ? 11.338 20.818 45.072 1.00 16.43 4 ILE B C 1
ATOM 1233 O O . ILE B 1 4 ? 11.553 21.469 44.048 1.00 17.44 4 ILE B O 1
ATOM 1249 N N . ASP B 1 5 ? 12.293 20.624 45.990 1.00 18.30 5 ASP B N 1
ATOM 1250 C CA . ASP B 1 5 ? 13.601 21.244 45.784 1.00 21.98 5 ASP B CA 1
ATOM 1251 C C . ASP B 1 5 ? 14.225 20.779 44.471 1.00 16.71 5 ASP B C 1
ATOM 1252 O O . ASP B 1 5 ? 14.693 21.591 43.656 1.00 17.46 5 ASP B O 1
ATOM 1261 N N . GLU B 1 6 ? 14.202 19.472 44.218 1.00 17.53 6 GLU B N 1
ATOM 1262 C CA . GLU B 1 6 ? 14.786 18.940 42.984 1.00 14.44 6 GLU B CA 1
ATOM 1263 C C . GLU B 1 6 ? 14.033 19.405 41.748 1.00 13.01 6 GLU B C 1
ATOM 1264 O O . GLU B 1 6 ? 14.644 19.715 40.710 1.00 14.16 6 GLU B O 1
ATOM 1276 N N . PHE B 1 7 ? 12.701 19.398 41.825 1.00 14.45 7 PHE B N 1
ATOM 1277 C CA . PHE B 1 7 ? 11.879 19.775 40.686 1.00 13.42 7 PHE B CA 1
ATOM 1278 C C . PHE B 1 7 ? 12.116 21.236 40.313 1.00 17.03 7 PHE B C 1
ATOM 1279 O O . PHE B 1 7 ? 12.313 21.563 39.142 1.00 15.38 7 PHE B O 1
ATOM 1296 N N . LYS B 1 8 ? 12.097 22.121 41.309 1.00 16.35 8 LYS B N 1
ATOM 1297 C CA . LYS B 1 8 ? 12.354 23.541 41.087 1.00 15.98 8 LYS B CA 1
ATOM 1298 C C . LYS B 1 8 ? 13.710 23.746 40.435 1.00 17.85 8 LYS B C 1
ATOM 1299 O O . LYS B 1 8 ? 13.868 24.562 39.520 1.00 20.32 8 LYS B O 1
ATOM 1318 N N . GLU B 1 9 ? 14.716 23.021 40.916 1.00 16.98 9 GLU B N 1
ATOM 1319 C CA . GLU B 1 9 ? 16.058 23.164 40.362 1.00 16.26 9 GLU B CA 1
ATOM 1320 C C . GLU B 1 9 ? 16.095 22.763 38.893 1.00 14.83 9 GLU B C 1
ATOM 1321 O O . GLU B 1 9 ? 16.769 23.416 38.077 1.00 17.67 9 GLU B O 1
ATOM 1333 N N . ALA B 1 10 ? 15.406 21.674 38.538 1.00 16.12 10 ALA B N 1
ATOM 1334 C CA . ALA B 1 10 ? 15.429 21.189 37.164 1.00 14.05 10 ALA B CA 1
ATOM 1335 C C . ALA B 1 10 ? 14.766 22.180 36.224 1.00 17.81 10 ALA B C 1
ATOM 1336 O O . ALA B 1 10 ? 15.157 22.291 35.052 1.00 19.28 10 ALA B O 1
ATOM 1343 N N . ILE B 1 11 ? 13.746 22.890 36.717 1.00 16.25 11 ILE B N 1
ATOM 1344 C CA . ILE B 1 11 ? 13.147 23.976 35.948 1.00 16.54 11 ILE B CA 1
ATOM 1345 C C . ILE B 1 11 ? 14.107 25.154 35.851 1.00 16.63 11 ILE B C 1
ATOM 1346 O O . ILE B 1 11 ? 14.378 25.669 34.759 1.00 19.53 11 ILE B O 1
ATOM 1362 N N . ASP B 1 12 ? 14.615 25.614 36.991 1.00 17.02 12 ASP B N 1
ATOM 1363 C CA . ASP B 1 12 ? 15.421 26.827 37.008 1.00 17.63 12 ASP B CA 1
ATOM 1364 C C . ASP B 1 12 ? 16.690 26.678 36.178 1.00 19.78 12 ASP B C 1
ATOM 1365 O O . ASP B 1 12 ? 17.148 27.657 35.580 1.00 24.01 12 ASP B O 1
ATOM 1374 N N . LYS B 1 13 ? 17.266 25.471 36.108 1.00 19.68 13 LYS B N 1
ATOM 1375 C CA . LYS B 1 13 ? 18.476 25.264 35.318 1.00 18.22 13 LYS B CA 1
ATOM 1376 C C . LYS B 1 13 ? 18.184 24.889 33.873 1.00 19.24 13 LYS B C 1
ATOM 1377 O O . LYS B 1 13 ? 19.131 24.673 33.103 1.00 22.54 13 LYS B O 1
ATOM 1396 N N . GLY B 1 14 ? 16.910 24.851 33.478 1.00 18.86 14 GLY B N 1
ATOM 1397 C CA . GLY B 1 14 ? 16.520 24.686 32.092 1.00 20.19 14 GLY B CA 1
ATOM 1398 C C . GLY B 1 14 ? 16.452 23.256 31.603 1.00 21.09 14 GLY B C 1
ATOM 1399 O O . GLY B 1 14 ? 16.338 23.036 30.393 1.00 30.96 14 GLY B O 1
ATOM 1403 N N . TYR B 1 15 ? 16.442 22.277 32.501 1.00 16.62 15 TYR B N 1
ATOM 1404 C CA . TYR B 1 15 ? 16.363 20.888 32.064 1.00 18.91 15 TYR B CA 1
ATOM 1405 C C . TYR B 1 15 ? 14.935 20.511 31.711 1.00 19.46 15 TYR B C 1
ATOM 1406 O O . TYR B 1 15 ? 14.708 19.751 30.770 1.00 21.89 15 TYR B O 1
ATOM 1424 N N . ILE B 1 16 ? 13.975 21.032 32.461 1.00 22.02 16 ILE B N 1
ATOM 1425 C CA . ILE B 1 16 ? 12.559 20.814 32.203 1.00 23.31 16 ILE B CA 1
ATOM 1426 C C . ILE B 1 16 ? 12.101 22.050 31.447 1.00 26.55 16 ILE B C 1
ATOM 1427 O O . ILE B 1 16 ? 11.963 23.132 32.027 1.00 25.06 16 ILE B O 1
ATOM 1443 N N . LEU B 1 17 ? 11.953 21.913 30.131 1.00 20.48 17 LEU B N 1
ATOM 1444 C CA . LEU B 1 17 ? 11.595 23.030 29.273 1.00 25.91 17 LEU B CA 1
ATOM 1445 C C . LEU B 1 17 ? 10.133 22.925 28.871 1.00 25.87 17 LEU B C 1
ATOM 1446 O O . LEU B 1 17 ? 9.718 21.920 28.283 1.00 30.34 17 LEU B O 1
ATOM 1462 N N . GLY B 1 18 ? 9.409 24.018 29.051 1.00 26.84 18 GLY B N 1
ATOM 1463 C CA . GLY B 1 18 ? 8.026 24.123 28.633 1.00 25.63 18 GLY B CA 1
ATOM 1464 C C . GLY B 1 18 ? 7.051 24.025 29.785 1.00 23.48 18 GLY B C 1
ATOM 1465 O O . GLY B 1 18 ? 7.410 23.961 30.967 1.00 25.30 18 GLY B O 1
ATOM 1469 N N . ASP B 1 19 ? 5.782 24.007 29.405 1.00 24.72 19 ASP B N 1
ATOM 1470 C CA . ASP B 1 19 ? 4.677 24.168 30.338 1.00 25.05 19 ASP B CA 1
ATOM 1471 C C . ASP B 1 19 ? 4.212 22.837 30.915 1.00 21.39 19 ASP B C 1
ATOM 1472 O O . ASP B 1 19 ? 3.477 22.822 31.904 1.00 19.46 19 ASP B O 1
ATOM 1481 N N . THR B 1 20 ? 4.622 21.724 30.324 1.00 17.68 20 THR B N 1
ATOM 1482 C CA . THR B 1 20 ? 4.285 20.399 30.807 1.00 17.35 20 THR B CA 1
ATOM 1483 C C . THR B 1 20 ? 5.549 19.571 30.958 1.00 17.46 20 THR B C 1
ATOM 1484 O O . THR B 1 20 ? 6.635 19.948 30.510 1.00 22.72 20 THR B O 1
ATOM 1495 N N . VAL B 1 21 ? 5.407 18.438 31.638 1.00 13.96 21 VAL B N 1
ATOM 1496 C CA . VAL B 1 21 ? 6.527 17.545 31.899 1.00 14.41 21 VAL B CA 1
ATOM 1497 C C . VAL B 1 21 ? 5.959 16.136 32.012 1.00 12.81 21 VAL B C 1
ATOM 1498 O O . VAL B 1 21 ? 4.832 15.941 32.465 1.00 12.96 21 VAL B O 1
ATOM 1511 N N . ALA B 1 22 ? 6.744 15.164 31.564 1.00 12.33 22 ALA B N 1
ATOM 1512 C CA . ALA B 1 22 ? 6.395 13.760 31.739 1.00 10.54 22 ALA B CA 1
ATOM 1513 C C . ALA B 1 22 ? 6.710 13.325 33.171 1.00 10.39 22 ALA B C 1
ATOM 1514 O O . ALA B 1 22 ? 7.815 13.549 33.684 1.00 11.41 22 ALA B O 1
ATOM 1521 N N . ILE B 1 23 ? 5.735 12.653 33.792 1.00 12.31 23 ILE B N 1
ATOM 1522 C CA . ILE B 1 23 ? 5.771 12.299 35.212 1.00 9.43 23 ILE B CA 1
ATOM 1523 C C . ILE B 1 23 ? 5.467 10.812 35.331 1.00 11.67 23 ILE B C 1
ATOM 1524 O O . ILE B 1 23 ? 4.570 10.295 34.667 1.00 13.81 23 ILE B O 1
ATOM 1540 N N . VAL B 1 24 ? 6.192 10.129 36.215 1.00 13.75 24 VAL B N 1
ATOM 1541 C CA . VAL B 1 24 ? 5.859 8.769 36.619 1.00 12.50 24 VAL B CA 1
ATOM 1542 C C . VAL B 1 24 ? 5.277 8.833 38.018 1.00 12.21 24 VAL B C 1
ATOM 1543 O O . VAL B 1 24 ? 5.927 9.356 38.929 1.00 13.91 24 VAL B O 1
ATOM 1556 N N . ARG B 1 25 ? 4.067 8.328 38.186 1.00 15.42 25 ARG B N 1
ATOM 1557 C CA . ARG B 1 25 ? 3.485 8.113 39.501 1.00 16.69 25 ARG B CA 1
ATOM 1558 C C . ARG B 1 25 ? 3.522 6.644 39.876 1.00 19.74 25 ARG B C 1
ATOM 1559 O O . ARG B 1 25 ? 3.343 5.764 39.028 1.00 20.67 25 ARG B O 1
ATOM 1580 N N . LYS B 1 26 ? 3.730 6.398 41.163 1.00 21.78 26 LYS B N 1
ATOM 1581 C CA . LYS B 1 26 ? 3.630 5.071 41.755 1.00 25.71 26 LYS B CA 1
ATOM 1582 C C . LYS B 1 26 ? 2.726 5.184 42.962 1.00 29.12 26 LYS B C 1
ATOM 1583 O O . LYS B 1 26 ? 2.985 6.007 43.843 1.00 27.53 26 LYS B O 1
ATOM 1602 N N . ASN B 1 27 ? 1.675 4.371 43.002 1.00 29.79 27 ASN B N 1
ATOM 1603 C CA . ASN B 1 27 ? 0.725 4.427 44.106 1.00 41.81 27 ASN B CA 1
ATOM 1604 C C . ASN B 1 27 ? 0.161 5.839 44.249 1.00 42.21 27 ASN B C 1
ATOM 1605 O O . ASN B 1 27 ? 0.053 6.373 45.353 1.00 38.07 27 ASN B O 1
ATOM 1616 N N . GLY B 1 28 ? -0.116 6.482 43.114 1.00 54.33 28 GLY B N 1
ATOM 1617 C CA . GLY B 1 28 ? -0.701 7.801 43.103 1.00 70.74 28 GLY B CA 1
ATOM 1618 C C . GLY B 1 28 ? 0.247 8.941 43.399 1.00 66.46 28 GLY B C 1
ATOM 1619 O O . GLY B 1 28 ? -0.111 10.095 43.135 1.00 60.75 28 GLY B O 1
ATOM 1623 N N . LYS B 1 29 ? 1.438 8.671 43.936 1.00 54.96 29 LYS B N 1
ATOM 1624 C CA . LYS B 1 29 ? 2.391 9.717 44.287 1.00 31.38 29 LYS B CA 1
ATOM 1625 C C . LYS B 1 29 ? 3.447 9.901 43.199 1.00 22.20 29 LYS B C 1
ATOM 1626 O O . LYS B 1 29 ? 3.788 8.972 42.470 1.00 21.53 29 LYS B O 1
ATOM 1645 N N . ILE B 1 30 ? 3.985 11.111 43.122 1.00 21.98 30 ILE B N 1
ATOM 1646 C CA . ILE B 1 30 ? 4.946 11.458 42.075 1.00 18.77 30 ILE B CA 1
ATOM 1647 C C . ILE B 1 30 ? 6.298 10.838 42.412 1.00 21.34 30 ILE B C 1
ATOM 1648 O O . ILE B 1 30 ? 6.899 11.129 43.458 1.00 21.99 30 ILE B O 1
ATOM 1664 N N . PHE B 1 31 ? 6.762 9.958 41.537 1.00 15.95 31 PHE B N 1
ATOM 1665 C CA . PHE B 1 31 ? 7.993 9.200 41.715 1.00 13.83 31 PHE B CA 1
ATOM 1666 C C . PHE B 1 31 ? 9.187 9.854 41.021 1.00 15.46 31 PHE B C 1
ATOM 1667 O O . PHE B 1 31 ? 10.282 9.918 41.609 1.00 16.19 31 PHE B O 1
ATOM 1684 N N . ASP B 1 32 ? 9.003 10.345 39.798 1.00 13.31 32 ASP B N 1
ATOM 1685 C CA . ASP B 1 32 ? 10.093 10.950 39.037 1.00 13.01 32 ASP B CA 1
ATOM 1686 C C . ASP B 1 32 ? 9.505 11.750 37.880 1.00 11.90 32 ASP B C 1
ATOM 1687 O O . ASP B 1 32 ? 8.322 11.629 37.542 1.00 12.42 32 ASP B O 1
ATOM 1696 N N . TYR B 1 33 ? 10.333 12.618 37.318 1.00 11.32 33 TYR B N 1
ATOM 1697 C CA . TYR B 1 33 ? 10.083 13.204 36.015 1.00 10.96 33 TYR B CA 1
ATOM 1698 C C . TYR B 1 33 ? 10.959 12.471 34.998 1.00 9.19 33 TYR B C 1
ATOM 1699 O O . TYR B 1 33 ? 11.941 11.812 35.360 1.00 11.27 33 TYR B O 1
ATOM 1717 N N . VAL B 1 34 ? 10.559 12.548 33.722 1.00 9.96 34 VAL B N 1
ATOM 1718 C CA . VAL B 1 34 ? 11.274 11.883 32.630 1.00 10.52 34 VAL B CA 1
ATOM 1719 C C . VAL B 1 34 ? 11.544 12.914 31.536 1.00 10.96 34 VAL B C 1
ATOM 1720 O O . VAL B 1 34 ? 10.615 13.537 31.021 1.00 13.16 34 VAL B O 1
ATOM 1733 N N . LEU B 1 35 ? 12.834 13.106 31.206 1.00 11.04 35 LEU B N 1
ATOM 1734 C CA . LEU B 1 35 ? 13.281 14.109 30.251 1.00 12.45 35 LEU B CA 1
ATOM 1735 C C . LEU B 1 35 ? 13.403 13.535 28.850 1.00 11.77 35 LEU B C 1
ATOM 1736 O O . LEU B 1 35 ? 13.501 12.320 28.665 1.00 11.99 35 LEU B O 1
ATOM 1752 N N . PRO B 1 36 ? 13.384 14.401 27.839 1.00 12.47 36 PRO B N 1
ATOM 1753 C CA . PRO B 1 36 ? 13.644 13.957 26.471 1.00 12.94 36 PRO B CA 1
ATOM 1754 C C . PRO B 1 36 ? 14.889 13.091 26.375 1.00 12.72 36 PRO B C 1
ATOM 1755 O O . PRO B 1 36 ? 15.959 13.395 26.931 1.00 12.55 36 PRO B O 1
ATOM 1766 N N . HIS B 1 37 ? 14.736 12.004 25.624 1.00 12.32 37 HIS B N 1
ATOM 1767 C CA . HIS B 1 37 ? 15.684 10.957 25.296 1.00 13.09 37 HIS B CA 1
ATOM 1768 C C . HIS B 1 37 ? 15.796 9.928 26.399 1.00 12.13 37 HIS B C 1
ATOM 1769 O O . HIS B 1 37 ? 16.407 8.874 26.172 1.00 15.45 37 HIS B O 1
ATOM 1783 N N . GLU B 1 38 ? 15.221 10.164 27.581 1.00 9.97 38 GLU B N 1
ATOM 1784 C CA . GLU B 1 38 ? 15.311 9.179 28.629 1.00 11.02 38 GLU B CA 1
ATOM 1785 C C . GLU B 1 38 ? 14.337 8.038 28.396 1.00 10.38 38 GLU B C 1
ATOM 1786 O O . GLU B 1 38 ? 13.237 8.235 27.883 1.00 11.03 38 GLU B O 1
ATOM 1798 N N . LYS B 1 39 ? 14.746 6.845 28.800 1.00 11.54 39 LYS B N 1
ATOM 1799 C CA . LYS B 1 39 ? 13.933 5.645 28.658 1.00 13.01 39 LYS B CA 1
ATOM 1800 C C . LYS B 1 39 ? 12.932 5.497 29.798 1.00 15.15 39 LYS B C 1
ATOM 1801 O O . LYS B 1 39 ? 13.261 5.693 30.982 1.00 14.05 39 LYS B O 1
ATOM 1820 N N . VAL B 1 40 ? 11.705 5.147 29.436 1.00 12.59 40 VAL B N 1
ATOM 1821 C CA . VAL B 1 40 ? 10.699 4.759 30.413 1.00 14.99 40 VAL B CA 1
ATOM 1822 C C . VAL B 1 40 ? 10.975 3.332 30.856 1.00 16.77 40 VAL B C 1
ATOM 1823 O O . VAL B 1 40 ? 11.279 2.463 30.030 1.00 19.33 40 VAL B O 1
ATOM 1836 N N . ARG B 1 41 ? 10.862 3.066 32.158 1.00 15.87 41 ARG B N 1
ATOM 1837 C CA . ARG B 1 41 ? 11.153 1.728 32.660 1.00 16.47 41 ARG B CA 1
ATOM 1838 C C . ARG B 1 41 ? 9.916 0.819 32.596 1.00 17.76 41 ARG B C 1
ATOM 1839 O O . ARG B 1 41 ? 8.792 1.260 32.344 1.00 16.87 41 ARG B O 1
ATOM 1860 N N . ASP B 1 42 ? 10.146 -0.479 32.784 1.00 21.20 42 ASP B N 1
ATOM 1861 C CA . ASP B 1 42 ? 9.067 -1.455 32.669 1.00 30.02 42 ASP B CA 1
ATOM 1862 C C . ASP B 1 42 ? 7.903 -1.105 33.590 1.00 25.56 42 ASP B C 1
ATOM 1863 O O . ASP B 1 42 ? 8.095 -0.793 34.773 1.00 24.72 42 ASP B O 1
ATOM 1872 N N . ASP B 1 43 ? 6.692 -1.155 33.035 1.00 24.48 43 ASP B N 1
ATOM 1873 C CA . ASP B 1 43 ? 5.438 -1.033 33.772 1.00 28.20 43 ASP B CA 1
ATOM 1874 C C . ASP B 1 43 ? 5.227 0.357 34.353 1.00 24.78 43 ASP B C 1
ATOM 1875 O O . ASP B 1 43 ? 4.294 0.558 35.135 1.00 28.99 43 ASP B O 1
ATOM 1884 N N . GLU B 1 44 ? 6.038 1.337 33.974 1.00 18.05 44 GLU B N 1
ATOM 1885 C CA . GLU B 1 44 ? 5.809 2.690 34.433 1.00 16.29 44 GLU B CA 1
ATOM 1886 C C . GLU B 1 44 ? 4.677 3.330 33.648 1.00 18.60 44 GLU B C 1
ATOM 1887 O O . GLU B 1 44 ? 4.563 3.170 32.430 1.00 23.25 44 GLU B O 1
ATOM 1899 N N . VAL B 1 45 ? 3.835 4.052 34.370 1.00 17.72 45 VAL B N 1
ATOM 1900 C CA . VAL B 1 45 ? 2.750 4.834 33.795 1.00 14.51 45 VAL B CA 1
ATOM 1901 C C . VAL B 1 45 ? 3.238 6.267 33.726 1.00 15.54 45 VAL B C 1
ATOM 1902 O O . VAL B 1 45 ? 3.598 6.859 34.758 1.00 15.03 45 VAL B O 1
ATOM 1915 N N . VAL B 1 46 ? 3.333 6.795 32.513 1.00 15.60 46 VAL B N 1
ATOM 1916 C CA . VAL B 1 46 ? 3.862 8.136 32.260 1.00 14.57 46 VAL B CA 1
ATOM 1917 C C . VAL B 1 46 ? 2.704 9.042 31.876 1.00 12.10 46 VAL B C 1
ATOM 1918 O O . VAL B 1 46 ? 2.085 8.845 30.822 1.00 13.25 46 VAL B O 1
ATOM 1931 N N . THR B 1 47 ? 2.498 10.089 32.680 1.00 11.87 47 THR B N 1
ATOM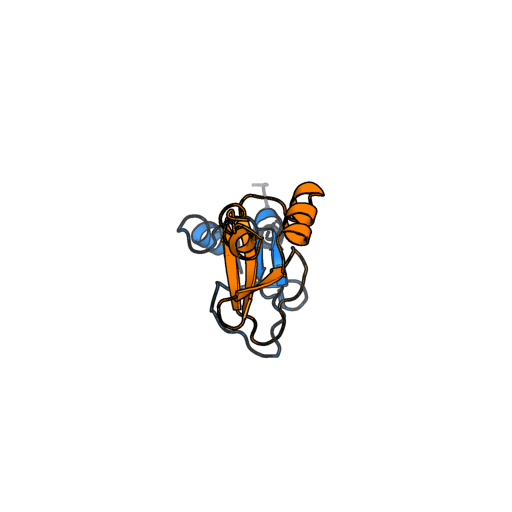 1932 C CA . THR B 1 47 ? 1.473 11.080 32.412 1.00 13.59 47 THR B CA 1
ATOM 1933 C C . THR B 1 47 ? 2.159 12.373 32.017 1.00 14.17 47 THR B C 1
ATOM 1934 O O . THR B 1 47 ? 3.301 12.629 32.389 1.00 16.01 47 THR B O 1
ATOM 1945 N N . VAL B 1 48 ? 1.489 13.168 31.218 1.00 15.13 48 VAL B N 1
ATOM 1946 C CA . VAL B 1 48 ? 1.993 14.484 30.887 1.00 14.60 48 VAL B CA 1
ATOM 1947 C C . VAL B 1 48 ? 1.207 15.465 31.728 1.00 17.95 48 VAL B C 1
ATOM 1948 O O . VAL B 1 48 ? -0.018 15.572 31.580 1.00 20.19 48 VAL B O 1
ATOM 1961 N N . GLU B 1 49 ? 1.909 16.260 32.512 1.00 13.76 49 GLU B N 1
ATOM 1962 C CA . GLU B 1 49 ? 1.286 17.115 33.506 1.00 15.07 49 GLU B CA 1
ATOM 1963 C C . GLU B 1 49 ? 1.825 18.537 33.423 1.00 16.69 49 GLU B C 1
ATOM 1964 O O . GLU B 1 49 ? 2.975 18.763 33.038 1.00 17.24 49 GLU B O 1
ATOM 1976 N N . ARG B 1 50 ? 0.957 19.502 33.752 1.00 16.45 50 ARG B N 1
ATOM 1977 C CA . ARG B 1 50 ? 1.370 20.899 33.794 1.00 16.29 50 ARG B CA 1
ATOM 1978 C C . ARG B 1 50 ? 2.367 21.128 34.927 1.00 16.90 50 ARG B C 1
ATOM 1979 O O . ARG B 1 50 ? 2.145 20.700 36.061 1.00 17.29 50 ARG B O 1
ATOM 2000 N N . VAL B 1 51 ? 3.481 21.803 34.606 1.00 14.98 51 VAL B N 1
ATOM 2001 C CA . VAL B 1 51 ? 4.539 22.044 35.577 1.00 18.25 51 VAL B CA 1
ATOM 2002 C C . VAL B 1 51 ? 4.012 22.786 36.789 1.00 16.14 51 VAL B C 1
ATOM 2003 O O . VAL B 1 51 ? 4.425 22.502 37.925 1.00 16.92 51 VAL B O 1
ATOM 2016 N N . GLU B 1 52 ? 3.103 23.750 36.588 1.00 18.90 52 GLU B N 1
ATOM 2017 C CA . GLU B 1 52 ? 2.587 24.514 37.720 1.00 23.33 52 GLU B CA 1
ATOM 2018 C C . GLU B 1 52 ? 1.729 23.655 38.633 1.00 21.98 52 GLU B C 1
ATOM 2019 O O . GLU B 1 52 ? 1.685 23.902 39.842 1.00 21.13 52 GLU B O 1
ATOM 2031 N N . GLU B 1 53 ? 1.067 22.639 38.081 1.00 17.36 53 GLU B N 1
ATOM 2032 C CA . GLU B 1 53 ? 0.244 21.752 38.887 1.00 17.72 53 GLU B CA 1
ATOM 2033 C C . GLU B 1 53 ? 1.096 20.749 39.647 1.00 16.07 53 GLU B C 1
ATOM 2034 O O . GLU B 1 53 ? 0.789 20.431 40.803 1.00 17.89 53 GLU B O 1
ATOM 2046 N N . VAL B 1 54 ? 2.176 20.268 39.035 1.00 15.96 54 VAL B N 1
ATOM 2047 C CA . VAL B 1 54 ? 3.118 19.420 39.762 1.00 14.19 54 VAL B CA 1
ATOM 2048 C C . VAL B 1 54 ? 3.693 20.170 40.953 1.00 14.18 54 VAL B C 1
ATOM 2049 O O . VAL B 1 54 ? 3.849 19.614 42.053 1.00 15.67 54 VAL B O 1
ATOM 2079 N N . VAL B 1 56 ? 2.388 22.561 42.723 1.00 17.90 56 VAL B N 1
ATOM 2080 C CA . VAL B 1 56 ? 1.396 22.660 43.782 1.00 20.03 56 VAL B CA 1
ATOM 2081 C C . VAL B 1 56 ? 1.325 21.357 44.556 1.00 17.46 56 VAL B C 1
ATOM 2082 O O . VAL B 1 56 ? 1.237 21.357 45.791 1.00 22.30 56 VAL B O 1
ATOM 2095 N N . GLU B 1 57 ? 1.330 20.227 43.841 1.00 16.80 57 GLU B N 1
ATOM 2096 C CA . GLU B 1 57 ? 1.239 18.929 44.505 1.00 15.74 57 GLU B CA 1
ATOM 2097 C C . GLU B 1 57 ? 2.474 18.642 45.351 1.00 20.18 57 GLU B C 1
ATOM 2098 O O . GLU B 1 57 ? 2.352 18.167 46.484 1.00 20.96 57 GLU B O 1
ATOM 2110 N N . LEU B 1 58 ? 3.675 18.945 44.836 1.00 20.61 58 LEU B N 1
ATOM 2111 C CA . LEU B 1 58 ? 4.879 18.707 45.625 1.00 19.29 58 LEU B CA 1
ATOM 2112 C C . LEU B 1 58 ? 4.966 19.633 46.829 1.00 20.95 58 LEU B C 1
ATOM 2113 O O . LEU B 1 58 ? 5.532 19.255 47.863 1.00 19.33 58 LEU B O 1
ATOM 2129 N N . ASP B 1 59 ? 4.383 20.822 46.740 1.00 20.74 59 ASP B N 1
ATOM 2130 C CA . ASP B 1 59 ? 4.378 21.740 47.878 1.00 20.62 59 ASP B CA 1
ATOM 2131 C C . ASP B 1 59 ? 3.604 21.180 49.070 1.00 18.44 59 ASP B C 1
ATOM 2132 O O . ASP B 1 59 ? 3.832 21.607 50.215 1.00 20.80 59 ASP B O 1
ATOM 2141 N N . LYS B 1 60 ? 2.671 20.255 48.830 1.00 19.78 60 LYS B N 1
ATOM 2142 C CA . LYS B 1 60 ? 1.925 19.652 49.933 1.00 19.43 60 LYS B CA 1
ATOM 2143 C C . LYS B 1 60 ? 2.799 18.799 50.830 1.00 20.68 60 LYS B C 1
ATOM 2144 O O . LYS B 1 60 ? 2.380 18.493 51.963 1.00 19.59 60 LYS B O 1
ATOM 2163 N N . LEU B 1 61 ? 3.992 18.429 50.365 1.00 19.11 61 LEU B N 1
ATOM 2164 C CA . LEU B 1 61 ? 4.945 17.675 51.159 1.00 21.79 61 LEU B CA 1
ATOM 2165 C C . LEU B 1 61 ? 5.848 18.585 51.978 1.00 19.76 61 LEU B C 1
ATOM 2166 O O . LEU B 1 61 ? 6.695 18.084 52.732 1.00 25.86 61 LEU B O 1
ATOM 2182 N N . GLU B 1 62 ? 5.681 19.906 51.861 1.00 20.03 62 GLU B N 1
ATOM 2183 C CA . GLU B 1 62 ? 6.457 20.896 52.602 1.00 23.29 62 GLU B CA 1
ATOM 2184 C C . GLU B 1 62 ? 5.775 21.229 53.935 1.00 21.65 62 GLU B C 1
ATOM 2185 O O . GLU B 1 62 ? 4.608 20.912 54.173 1.00 23.41 62 GLU B O 1
ATOM 2197 N N . HIS B 1 63 ? 6.514 21.901 54.803 1.00 21.81 63 HIS B N 1
ATOM 2198 C CA . HIS B 1 63 ? 5.987 22.276 56.109 1.00 18.83 63 HIS B CA 1
ATOM 2199 C C . HIS B 1 63 ? 5.056 23.483 55.987 1.00 21.06 63 HIS B C 1
ATOM 2200 O O . HIS B 1 63 ? 5.420 24.518 55.416 1.00 27.36 63 HIS B O 1
ATOM 2214 N N . HIS B 1 64 ? 3.841 23.336 56.515 1.00 17.75 64 HIS B N 1
ATOM 2215 C CA . HIS B 1 64 ? 2.859 24.417 56.516 1.00 15.00 64 HIS B CA 1
ATOM 2216 C C . HIS B 1 64 ? 2.262 24.668 57.882 1.00 19.75 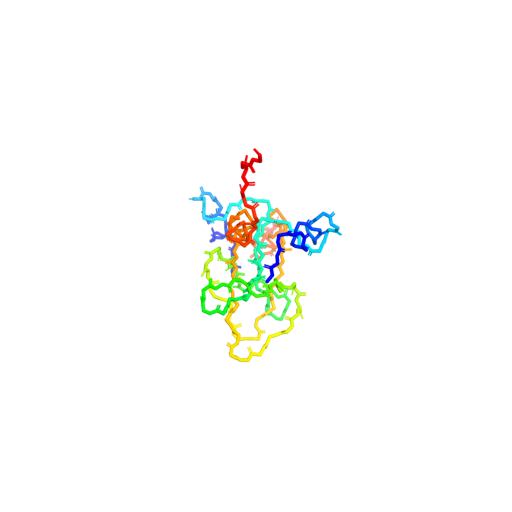64 HIS B C 1
ATOM 2217 O O . HIS B 1 64 ? 1.609 25.699 58.067 1.00 20.82 64 HIS B O 1
ATOM 2231 N N . HIS B 1 65 ? 2.454 23.760 58.828 1.00 15.63 65 HIS B N 1
ATOM 2232 C CA . HIS B 1 65 ? 2.006 23.976 60.196 1.00 14.99 65 HIS B CA 1
ATOM 2233 C C . HIS B 1 65 ? 2.472 25.335 60.691 1.00 16.94 65 HIS B C 1
ATOM 2234 O O . HIS B 1 65 ? 3.626 25.714 60.488 1.00 20.29 65 HIS B O 1
ATOM 2248 N N . HIS B 1 66 ? 1.566 26.073 61.347 1.00 14.86 66 HIS B N 1
ATOM 2249 C CA . HIS B 1 66 ? 1.783 27.486 61.633 1.00 15.29 66 HIS B CA 1
ATOM 2250 C C . HIS B 1 66 ? 1.238 27.874 63.002 1.00 19.52 66 HIS B C 1
ATOM 2251 O O . HIS B 1 66 ? 0.782 29.005 63.207 1.00 22.38 66 HIS B O 1
ATOM 2265 N N . HIS B 1 67 ? 1.270 26.946 63.941 1.00 14.94 67 HIS B N 1
ATOM 2266 C CA . HIS B 1 67 ? 1.137 27.239 65.353 1.00 13.39 67 HIS B CA 1
ATOM 2267 C C . HIS B 1 67 ? 2.421 26.798 66.041 1.00 14.54 67 HIS B C 1
ATOM 2268 O O . HIS B 1 67 ? 3.154 25.951 65.525 1.00 20.77 67 HIS B O 1
ATOM 2282 N N . HIS B 1 68 ? 2.729 27.451 67.144 1.00 17.53 68 HIS B N 1
ATOM 2283 C CA . HIS B 1 68 ? 3.944 27.141 67.878 1.00 22.82 68 HIS B CA 1
ATOM 2284 C C . HIS B 1 68 ? 3.796 27.550 69.345 1.00 22.06 68 HIS B C 1
ATOM 2285 O O . HIS B 1 68 ? 2.835 28.237 69.750 1.00 18.16 68 HIS B O 1
#

Nearest PDB structures (foldseek):
  6cka-assembly1_A  TM=1.015E+00  e=1.149E-11  Streptococcus pyogenes MGAS315
  8vsr-assembly1_C  TM=9.553E-01  e=7.593E-09  Streptococcus pyogenes MGAS315
  6v1v-assembly1_D  TM=3.348E-01  e=6.197E+00  Bacillus thuringiensis
  2jdy-assembly1_D  TM=3.683E-01  e=9.150E+00  Pseudomonas aeruginosa
  6cka-assembly1_A  TM=9.675E-01  e=1.966E-10  Streptococcus pyogenes MGAS315

Solvent-accessible surface area: 10016 Å² total

B-factor: mean 30.3, std 25.24, range [8.51, 222.79]

Secondary structure (DSSP, 8-state):
--HHHHHHHHHTTSS-SSEEEEEEETTEEEEEE-TT----TT-EEEEEETTT--TGGGGS------/--HHHHHHHHHTTSS-SSEEEEEEETTEEEEEE-TTPBPPTT--EEEEETTT--TGGGGS------

Organism: Streptococcus pyogenes serotype M3 (strain ATCC BAA-595 / MGAS315) (NCBI:txid198466)

Sequence (132 aa):
LYIDEFKEAIDDKGYILGDTVAIVVRKNGKIFDYVLPHEKVRDDEVVTVERVEEVVELDKLEHHHHHHLYIDEFKEAIDKGYILGDTVAIVRKNGKIFDYVLPHEKVRDDEVVTVERVEEVVELDKLEHHHHHH

InterPro domains:
  IPR056220 Paratox-like [PF24313] (1-59)
  IPR056220 Paratox-like [cd19959] (2-43)

Radius of gyration: 17.59 Å; Cα contacts (8 Å, |Δi|>4): 191; chains: 2; bounding box: 26×34×80 Å